Protein AF-A0A5D2DSM8-F1 (afdb_monomer)

Nearest PDB structures (foldseek):
  2iey-assembly1_A  TM=4.332E-01  e=7.815E+00  Mus musculus

Mean predicted aligned error: 21.32 Å

Organism: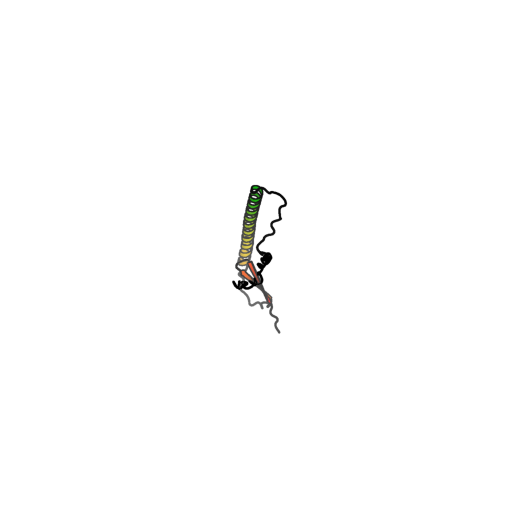 Gossypium darwinii (NCBI:txid34276)

Secondary structure (DSSP, 8-state):
-------PPPP--PPP--PPPPPP--PPPP-PPPTT--------S---HHHHHHHHHHHHHHHHHHHHHHHHHHHHHHHHHHHH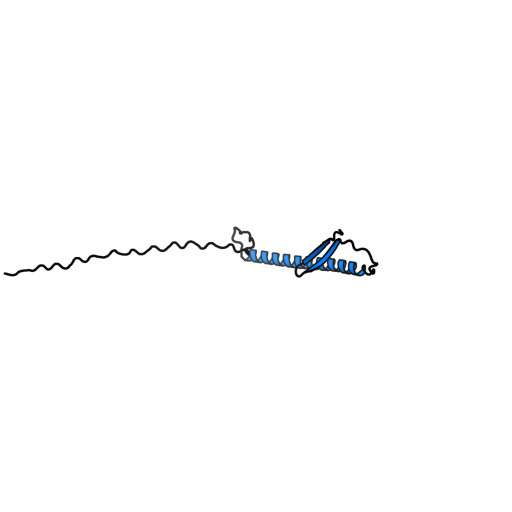HHH-----------S-EEEEEE-SSSEEEEEE-----

pLDDT: mean 71.44, std 15.78, range [44.62, 97.81]

Foldseek 3Di:
DDDDDPDDDDDDDDDDDDDDDDDDPDDDDPDDDDPPDDPDPPDPDPDDVVVVVVVVVVVVVVVVVVVVVVVVVVVVVVVVVVVVVVPPPDDDDDDPPQQWDWDWDDDDPGIDIDTGHDDDD

Radius of gyration: 42.57 Å; Cα contacts (8 Å, |Δi|>4): 30; chains: 1; bounding box: 51×110×106 Å

Sequence (121 aa):
IHLQSSTDPPLVVHGPRLHPFPPFPVSPLPQIPNPWLHPFPKSKGKRSMSDHMNEAVNYIKHLEKKVKDLDAKRHELKRVSDLASVGSRTKPAAASISHHCFIIRPCLIGIEIMFRCGVED

Solvent-accessible surface area (backbone atoms only — not comparable to full-atom values): 8377 Å² total; per-residue (Å²): 141,79,88,79,82,84,77,79,78,80,84,82,78,79,73,88,79,82,72,82,78,77,82,77,83,82,72,82,76,83,79,76,83,67,90,81,68,70,87,69,78,82,67,89,63,92,70,54,72,65,57,56,52,53,51,52,52,52,50,50,54,51,50,56,50,51,52,54,53,53,49,53,53,50,55,52,54,47,54,55,50,54,54,58,59,70,72,68,79,71,78,85,68,94,64,88,70,67,51,68,46,79,47,79,41,85,53,99,89,52,74,47,80,45,78,43,78,64,85,85,132

Structure (mmCIF, N/CA/C/O backbone):
data_AF-A0A5D2DSM8-F1
#
_entry.id   AF-A0A5D2DSM8-F1
#
loop_
_atom_site.group_PDB
_atom_site.id
_atom_site.type_symbol
_atom_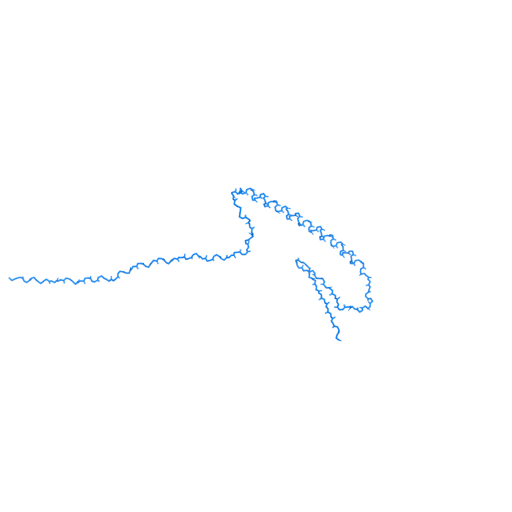site.label_atom_id
_atom_site.label_alt_id
_atom_site.label_comp_id
_atom_site.label_asym_id
_atom_site.label_entity_id
_atom_site.label_seq_id
_atom_site.pdbx_PDB_ins_code
_atom_site.Cartn_x
_atom_site.Cartn_y
_atom_site.Cartn_z
_atom_site.occupancy
_atom_site.B_iso_or_equiv
_atom_site.auth_seq_id
_atom_site.auth_comp_id
_atom_site.auth_asym_id
_atom_site.auth_atom_id
_atom_site.pdbx_PDB_model_num
ATOM 1 N N . ILE A 1 1 ? -22.692 -98.380 69.376 1.00 45.00 1 ILE A N 1
ATOM 2 C CA . ILE A 1 1 ? -22.179 -98.303 67.989 1.00 45.00 1 ILE A CA 1
ATOM 3 C C . ILE A 1 1 ? -22.841 -97.133 67.277 1.00 45.00 1 ILE A C 1
ATOM 5 O O . ILE A 1 1 ? -24.024 -97.197 66.992 1.00 45.00 1 ILE A O 1
ATOM 9 N N . HIS A 1 2 ? -22.118 -96.041 67.055 1.00 44.62 2 HIS A N 1
ATOM 10 C CA . HIS A 1 2 ? -22.567 -95.001 66.133 1.00 44.62 2 HIS A CA 1
ATOM 11 C C . HIS A 1 2 ? -21.310 -94.402 65.504 1.00 44.62 2 HIS A C 1
ATOM 13 O O . HIS A 1 2 ? -20.593 -93.640 66.147 1.00 44.62 2 HIS A O 1
ATOM 19 N N . LEU A 1 3 ? -20.979 -94.861 64.294 1.00 55.00 3 LEU A N 1
ATOM 20 C CA . LEU A 1 3 ? -19.898 -94.285 63.501 1.00 55.00 3 LEU A CA 1
ATOM 21 C C . LEU A 1 3 ? -20.312 -92.861 63.123 1.00 55.00 3 LEU A C 1
ATOM 23 O O . LEU A 1 3 ? -21.324 -92.682 62.450 1.00 55.00 3 LEU A O 1
ATOM 27 N N . GLN A 1 4 ? -19.546 -91.855 63.538 1.00 48.56 4 GLN A N 1
ATOM 28 C CA . GLN A 1 4 ? -19.623 -90.538 62.915 1.00 48.56 4 GLN A CA 1
ATOM 29 C C . GLN A 1 4 ? -18.563 -90.480 61.817 1.00 48.56 4 GLN A C 1
ATOM 31 O O . GLN A 1 4 ? -17.371 -90.371 62.092 1.00 48.56 4 GLN A O 1
ATOM 36 N N . SER A 1 5 ? -19.002 -90.617 60.563 1.00 54.44 5 SER A N 1
ATOM 37 C CA . SER A 1 5 ? -18.166 -90.326 59.402 1.00 54.44 5 SER A CA 1
ATOM 38 C C . SER A 1 5 ? -18.009 -88.809 59.296 1.00 54.44 5 SER A C 1
ATOM 40 O O . SER A 1 5 ? -18.932 -88.112 58.874 1.00 54.44 5 SER A O 1
ATOM 42 N N . SER A 1 6 ? -16.855 -88.295 59.718 1.00 44.81 6 SER A N 1
ATOM 43 C CA . SER A 1 6 ? -16.480 -86.897 59.504 1.00 44.81 6 SER A CA 1
ATOM 44 C C . SER A 1 6 ? -16.121 -86.719 58.033 1.00 44.81 6 SER A C 1
ATOM 46 O O . SER A 1 6 ? -15.035 -87.091 57.596 1.00 44.81 6 SER A O 1
ATOM 48 N N . THR A 1 7 ? -17.074 -86.238 57.243 1.00 55.47 7 THR A N 1
ATOM 49 C CA . THR A 1 7 ? -16.839 -85.823 55.861 1.00 55.47 7 THR A CA 1
ATOM 50 C C . THR A 1 7 ? -16.425 -84.356 55.888 1.00 55.47 7 THR A C 1
ATOM 52 O O . THR A 1 7 ? -17.278 -83.482 56.026 1.00 55.47 7 THR A O 1
ATOM 55 N N . ASP A 1 8 ? -15.125 -84.083 55.788 1.00 58.72 8 ASP A N 1
ATOM 56 C CA . ASP A 1 8 ? -14.629 -82.716 55.609 1.00 58.72 8 ASP A CA 1
ATOM 57 C C . ASP A 1 8 ? -15.046 -82.185 54.221 1.00 58.72 8 ASP A C 1
ATOM 59 O O . ASP A 1 8 ? -14.862 -82.886 53.218 1.00 58.72 8 ASP A O 1
ATOM 63 N N . PRO A 1 9 ? -15.608 -80.965 54.109 1.00 67.31 9 PRO A N 1
ATOM 64 C CA . PRO A 1 9 ? -15.846 -80.344 52.811 1.00 67.31 9 PRO A CA 1
ATOM 65 C C . PRO A 1 9 ? -14.514 -79.908 52.167 1.00 67.31 9 PRO A C 1
ATOM 67 O O . PRO A 1 9 ? -13.571 -79.538 52.871 1.00 67.31 9 PRO A O 1
ATOM 70 N N . PRO A 1 10 ? -14.408 -79.927 50.826 1.00 58.31 10 PRO A N 1
ATOM 71 C CA . PRO A 1 10 ? -13.150 -79.671 50.134 1.00 58.31 10 PRO A CA 1
ATOM 72 C C . PRO A 1 10 ? -12.688 -78.218 50.309 1.00 58.31 10 PRO A C 1
ATOM 74 O O . PRO A 1 10 ? -13.488 -77.281 50.272 1.00 58.31 10 PRO A O 1
ATOM 77 N N . LEU A 1 11 ? -11.374 -78.034 50.461 1.00 59.09 11 LEU A N 1
ATOM 78 C CA . LEU A 1 11 ? -10.734 -76.724 50.579 1.00 59.09 11 LEU A CA 1
ATOM 79 C C . LEU A 1 11 ? -11.000 -75.878 49.322 1.00 59.09 11 LEU A C 1
ATOM 81 O O . LEU A 1 11 ? -10.562 -76.216 48.222 1.00 59.09 11 LEU A O 1
ATOM 85 N N . VAL A 1 12 ? -11.702 -74.756 49.493 1.00 62.53 12 VAL A N 1
ATOM 86 C CA . VAL A 1 12 ? -11.931 -73.765 48.435 1.00 62.53 12 VAL A CA 1
ATOM 87 C C . VAL A 1 12 ? -10.616 -73.036 48.157 1.00 62.53 12 VAL A C 1
ATOM 89 O O . VAL A 1 12 ? -10.194 -72.162 48.913 1.00 62.53 12 VAL A O 1
ATOM 92 N N . VAL A 1 13 ? -9.950 -73.401 47.062 1.00 63.16 13 VAL A N 1
ATOM 93 C CA . VAL A 1 13 ? -8.780 -72.675 46.557 1.00 63.16 13 VAL A CA 1
ATOM 94 C C . VAL A 1 13 ? -9.269 -71.383 45.904 1.00 63.16 13 VAL A C 1
ATOM 96 O O . VAL A 1 13 ? -9.804 -71.391 44.796 1.00 63.16 13 VAL A O 1
ATOM 99 N N . HIS A 1 14 ? -9.103 -70.252 46.590 1.00 58.84 14 HIS A N 1
ATOM 100 C CA . HIS A 1 14 ? -9.325 -68.942 45.984 1.00 58.84 14 HIS A CA 1
ATOM 101 C C . HIS A 1 14 ? -8.258 -68.683 44.908 1.00 58.84 14 HIS A C 1
ATOM 103 O O . HIS A 1 14 ? -7.066 -68.631 45.204 1.00 58.84 14 HIS A O 1
ATOM 109 N N . GLY A 1 15 ? -8.691 -68.531 43.652 1.00 64.25 15 GLY A N 1
ATOM 110 C CA . GLY A 1 15 ? -7.817 -68.164 42.535 1.00 64.25 15 GLY A CA 1
ATOM 111 C C . GLY A 1 15 ? -7.170 -66.780 42.715 1.00 64.25 15 GLY A C 1
ATOM 112 O O . GLY A 1 15 ? -7.650 -65.970 43.515 1.00 64.25 15 GLY A O 1
ATOM 113 N N . PRO A 1 16 ? -6.081 -66.477 41.985 1.00 59.66 16 PRO A N 1
ATOM 114 C CA . PRO A 1 16 ? -5.372 -65.214 42.133 1.00 59.66 16 PRO A CA 1
ATOM 115 C C . PRO A 1 16 ? -6.276 -64.037 41.749 1.00 59.66 16 PRO A C 1
ATOM 117 O O . PRO A 1 16 ? -6.835 -63.967 40.655 1.00 59.66 16 PRO A O 1
ATOM 120 N N . ARG A 1 17 ? -6.421 -63.099 42.685 1.00 62.06 17 ARG A N 1
ATOM 121 C CA . ARG A 1 17 ? -7.204 -61.874 42.528 1.00 62.06 17 ARG A CA 1
ATOM 122 C C . ARG A 1 17 ? -6.487 -60.959 41.531 1.00 62.06 17 ARG A C 1
ATOM 124 O O . ARG A 1 17 ? -5.433 -60.415 41.848 1.00 62.06 17 ARG A O 1
ATOM 131 N N . LEU A 1 18 ? -7.036 -60.792 40.327 1.00 60.91 18 LEU A N 1
ATOM 132 C CA . LEU A 1 18 ? -6.512 -59.830 39.354 1.00 60.91 18 LEU A CA 1
ATOM 133 C C . LEU A 1 18 ? -6.688 -58.411 39.914 1.00 60.91 18 LEU A C 1
ATOM 135 O O . LEU A 1 18 ? -7.809 -57.953 40.140 1.00 60.91 18 LEU A O 1
ATOM 139 N N . HIS A 1 19 ? -5.574 -57.731 40.181 1.00 59.94 19 HIS A N 1
ATOM 140 C CA . HIS A 1 19 ? -5.584 -56.329 40.586 1.00 59.94 19 HIS A CA 1
ATOM 141 C C . HIS A 1 19 ? -5.940 -55.443 39.380 1.00 59.94 19 HIS A C 1
ATOM 143 O O . HIS A 1 19 ? -5.469 -55.720 38.275 1.00 59.94 19 HIS A O 1
ATOM 149 N N . PRO A 1 20 ? -6.746 -54.378 39.555 1.00 66.88 20 PRO A N 1
ATOM 150 C CA . PRO A 1 20 ? -7.031 -53.442 38.474 1.00 66.88 20 PRO A CA 1
ATOM 151 C C . PRO A 1 20 ? -5.732 -52.812 37.957 1.00 66.88 20 PRO A C 1
ATOM 153 O O . PRO A 1 20 ? -4.918 -52.335 38.749 1.00 66.88 20 PRO A O 1
ATOM 156 N N . PHE A 1 21 ? -5.546 -52.796 36.637 1.00 55.81 21 PHE A N 1
ATOM 157 C CA . PHE A 1 21 ? -4.450 -52.062 36.008 1.00 55.81 21 PHE A CA 1
ATOM 158 C C . PHE A 1 21 ? -4.590 -50.559 36.313 1.00 55.81 21 PHE A C 1
ATOM 160 O O . PHE A 1 21 ? -5.696 -50.023 36.181 1.00 55.81 21 PHE A O 1
ATOM 167 N N . PRO A 1 22 ? -3.512 -49.862 36.720 1.00 66.44 22 PRO A N 1
ATOM 168 C CA . PRO A 1 22 ? -3.568 -48.421 36.929 1.00 66.44 22 PRO A CA 1
ATOM 169 C C . PRO A 1 22 ? -3.857 -47.705 35.598 1.00 66.44 22 PRO A C 1
ATOM 171 O O . PRO A 1 22 ? -3.417 -48.176 34.544 1.00 66.44 22 PRO A O 1
ATOM 174 N N . PRO A 1 23 ? -4.578 -46.570 35.613 1.00 67.88 23 PRO A N 1
ATOM 175 C CA . PRO A 1 23 ? -4.817 -45.798 34.402 1.00 67.88 23 PRO A CA 1
ATOM 176 C C . PRO A 1 23 ? -3.481 -45.331 33.814 1.00 67.88 23 PRO A C 1
ATOM 178 O O . PRO A 1 23 ? -2.623 -44.809 34.529 1.00 67.88 23 PRO A O 1
ATOM 181 N N . PHE A 1 24 ? -3.302 -45.523 32.507 1.00 60.00 24 PHE A N 1
ATOM 182 C CA . PHE A 1 24 ? -2.127 -45.018 31.804 1.00 60.00 24 PHE A CA 1
ATOM 183 C C . PHE A 1 24 ? -2.067 -43.485 31.923 1.00 60.00 24 PHE A C 1
ATOM 185 O O . PHE A 1 24 ? -3.093 -42.823 31.734 1.00 60.00 24 PHE A O 1
ATOM 192 N N . PRO A 1 25 ? -0.894 -42.895 32.216 1.00 63.59 25 PRO A N 1
ATOM 193 C CA . PRO A 1 25 ? -0.752 -41.449 32.258 1.00 63.59 25 PRO A CA 1
ATOM 194 C C . PRO A 1 25 ? -0.962 -40.882 30.851 1.00 63.59 25 PRO A C 1
ATOM 196 O O . PRO A 1 25 ? -0.154 -41.096 29.947 1.00 63.59 25 PRO A O 1
ATOM 199 N N . VAL A 1 26 ? -2.063 -40.153 30.659 1.00 63.00 26 VAL A N 1
ATOM 200 C CA . VAL A 1 26 ? -2.323 -39.423 29.416 1.00 63.00 26 VAL A CA 1
ATOM 201 C C . VAL A 1 26 ? -1.317 -38.278 29.350 1.00 63.00 26 VAL A C 1
ATOM 203 O O . VAL A 1 26 ? -1.448 -37.276 30.051 1.00 63.00 26 VAL A O 1
ATOM 206 N N . SER A 1 27 ? -0.268 -38.444 28.549 1.00 62.59 27 SER A N 1
ATOM 207 C CA . SER A 1 27 ? 0.682 -37.360 28.293 1.00 62.59 27 SER A CA 1
ATOM 208 C C . SER A 1 27 ? -0.023 -36.247 27.506 1.00 62.59 27 SER A C 1
ATOM 210 O O . SER A 1 27 ? -0.751 -36.562 26.560 1.00 62.59 27 SER A O 1
ATOM 212 N N . PRO A 1 28 ? 0.156 -34.959 27.861 1.00 67.00 28 PRO A N 1
ATOM 213 C CA . PRO A 1 28 ? -0.428 -33.859 27.103 1.00 67.00 28 PRO A CA 1
ATOM 214 C C . PRO A 1 28 ? 0.016 -33.912 25.638 1.00 67.00 28 PRO A C 1
ATOM 216 O O . PRO A 1 28 ? 1.202 -34.067 25.347 1.00 67.00 28 PRO A O 1
ATOM 219 N N . LEU A 1 29 ? -0.943 -33.784 24.720 1.00 66.12 29 LEU A N 1
ATOM 220 C CA . LEU A 1 29 ? -0.682 -33.791 23.283 1.00 66.12 29 LEU A CA 1
ATOM 221 C C . LEU A 1 29 ? 0.265 -32.626 22.919 1.00 66.12 29 LEU A C 1
ATOM 223 O O . LEU A 1 29 ? 0.039 -31.504 23.387 1.00 66.12 29 LEU A O 1
ATOM 227 N N . PRO A 1 30 ? 1.312 -32.845 22.098 1.00 58.59 30 PRO A N 1
ATOM 228 C CA . PRO A 1 30 ? 2.206 -31.773 21.679 1.00 58.59 30 PRO A CA 1
ATOM 229 C C . PRO A 1 30 ? 1.413 -30.705 20.920 1.00 58.59 30 PRO A C 1
ATOM 231 O O . PRO A 1 30 ? 0.814 -30.972 19.878 1.00 58.59 30 PRO A O 1
ATOM 234 N N . GLN A 1 31 ? 1.386 -29.487 21.462 1.00 67.81 31 GLN A N 1
ATOM 235 C CA . GLN A 1 31 ? 0.735 -28.350 20.819 1.00 67.81 31 GLN A CA 1
ATOM 236 C C . GLN A 1 31 ? 1.545 -27.964 19.577 1.00 67.81 31 GLN A C 1
ATOM 238 O O . GLN A 1 31 ? 2.655 -27.442 19.691 1.00 67.81 31 GLN A O 1
ATOM 243 N N . ILE A 1 32 ? 1.000 -28.240 18.392 1.00 67.38 32 ILE A N 1
ATOM 244 C CA . ILE A 1 32 ? 1.565 -27.783 17.119 1.00 67.38 32 ILE A CA 1
ATOM 245 C C . ILE A 1 32 ? 1.522 -26.244 17.121 1.00 67.38 32 ILE A C 1
ATOM 247 O O . ILE A 1 32 ? 0.453 -25.684 17.359 1.00 67.38 32 ILE A O 1
ATOM 251 N N . PRO A 1 33 ? 2.640 -25.532 16.889 1.00 56.59 33 PRO A N 1
ATOM 252 C CA . PRO A 1 33 ? 2.634 -24.073 16.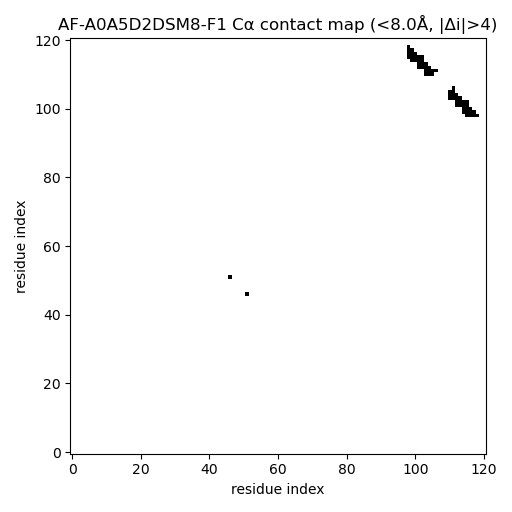869 1.00 56.59 33 PRO A CA 1
ATOM 253 C C . PRO A 1 33 ? 1.795 -23.544 15.701 1.00 56.59 33 PRO A C 1
ATOM 255 O O . PRO A 1 33 ? 2.106 -23.793 14.538 1.00 56.59 33 PRO A O 1
ATOM 258 N N . ASN A 1 34 ? 0.737 -22.793 16.006 1.00 65.62 34 ASN A N 1
ATOM 259 C CA . ASN A 1 34 ? -0.131 -22.187 14.998 1.00 65.62 34 ASN A CA 1
ATOM 260 C C . ASN A 1 34 ? 0.629 -21.030 14.306 1.00 65.62 34 ASN A C 1
ATOM 262 O O . ASN A 1 34 ? 0.915 -20.034 14.977 1.00 65.62 34 ASN A O 1
ATOM 266 N N . PRO A 1 35 ? 0.907 -21.075 12.985 1.00 60.34 35 PRO A N 1
ATOM 267 C CA . PRO A 1 35 ? 1.701 -20.045 12.293 1.00 60.34 35 PRO A CA 1
ATOM 268 C C . PRO A 1 35 ? 1.016 -18.672 12.189 1.00 60.34 35 PRO A C 1
ATOM 270 O O . PRO A 1 35 ? 1.641 -17.691 11.801 1.00 60.34 35 PRO A O 1
ATOM 273 N N . TRP A 1 36 ? -0.272 -18.593 12.528 1.00 51.03 36 TRP A N 1
ATOM 274 C CA . TRP A 1 36 ? -1.095 -17.383 12.426 1.00 51.03 36 TRP A CA 1
ATOM 275 C C . TRP A 1 36 ? -1.116 -16.529 13.701 1.00 51.03 36 TRP A C 1
ATOM 277 O O . TRP A 1 36 ? -1.824 -15.524 13.763 1.00 51.03 36 TRP A O 1
ATOM 287 N N . LEU A 1 37 ? -0.346 -16.901 14.728 1.00 56.84 37 LEU A N 1
ATOM 288 C CA . LEU A 1 37 ? -0.178 -16.083 15.927 1.00 56.84 37 LEU A CA 1
ATOM 289 C C . LEU A 1 37 ? 0.737 -14.893 15.621 1.00 56.84 37 LEU A C 1
ATOM 291 O O . LEU A 1 37 ? 1.959 -14.962 15.726 1.00 56.84 37 LEU A O 1
ATOM 295 N N . HIS A 1 38 ? 0.109 -13.777 15.253 1.00 62.50 38 HIS A N 1
ATOM 296 C CA . HIS A 1 38 ? 0.726 -12.455 15.301 1.00 62.50 38 HIS A CA 1
ATOM 297 C C . HIS A 1 38 ? 1.356 -12.234 16.688 1.00 62.50 38 HIS A C 1
ATOM 299 O O . HIS A 1 38 ? 0.731 -12.599 17.693 1.00 62.50 38 HIS A O 1
ATOM 305 N N . PRO A 1 39 ? 2.549 -11.622 16.789 1.00 55.56 39 PRO A N 1
ATOM 306 C CA . PRO A 1 39 ? 3.178 -11.352 18.071 1.00 55.56 39 PRO A CA 1
ATOM 307 C C . PRO A 1 39 ? 2.414 -10.220 18.763 1.00 55.56 39 PRO A C 1
ATOM 309 O O . PRO A 1 39 ? 2.788 -9.054 18.698 1.00 55.56 39 PRO A O 1
ATOM 312 N N . PHE A 1 40 ? 1.315 -10.558 19.434 1.00 58.09 40 PHE A N 1
ATOM 313 C CA . PHE A 1 40 ? 0.732 -9.670 20.422 1.00 58.09 40 PHE A CA 1
ATOM 314 C C . PHE A 1 40 ? 1.739 -9.555 21.568 1.00 58.09 40 PHE A C 1
ATOM 316 O O . PHE A 1 40 ? 2.108 -10.580 22.158 1.00 58.09 40 PHE A O 1
ATOM 323 N N . PRO A 1 41 ? 2.204 -8.344 21.918 1.00 55.19 41 PRO A N 1
ATOM 324 C CA . PRO A 1 41 ? 3.014 -8.181 23.107 1.00 55.19 41 PRO A CA 1
ATOM 325 C C . PRO A 1 41 ? 2.160 -8.629 24.291 1.00 55.19 41 PRO A C 1
ATOM 327 O O . PRO A 1 41 ? 1.119 -8.032 24.576 1.00 55.19 41 PRO A O 1
ATOM 330 N N . LYS A 1 42 ? 2.593 -9.710 24.956 1.00 58.88 42 LYS A N 1
ATOM 331 C CA . LYS A 1 42 ? 2.040 -10.181 26.230 1.00 58.88 42 LYS A CA 1
ATOM 332 C C . LYS A 1 42 ? 2.066 -9.017 27.201 1.00 58.88 42 LYS A C 1
ATOM 334 O O . LYS A 1 42 ? 3.088 -8.698 27.806 1.00 58.88 42 LYS A O 1
ATOM 339 N N . SER A 1 43 ? 0.929 -8.362 27.323 1.00 55.25 43 SER A N 1
ATOM 340 C CA . SER A 1 43 ? 0.772 -7.253 28.224 1.00 55.25 43 SER A CA 1
ATOM 341 C C . SER A 1 43 ? 0.617 -7.781 29.624 1.00 55.25 43 SER A C 1
ATOM 343 O O . SER A 1 43 ? -0.453 -8.224 30.033 1.00 55.25 43 SER A O 1
ATOM 345 N N . LYS A 1 44 ? 1.727 -7.752 30.352 1.00 55.72 44 LYS A N 1
ATOM 346 C CA . LYS A 1 44 ? 1.724 -7.794 31.806 1.00 55.72 44 LYS A CA 1
ATOM 347 C C . LYS A 1 44 ? 0.875 -6.623 32.304 1.00 55.72 44 LYS A C 1
ATOM 349 O O . LYS A 1 44 ? 1.317 -5.482 32.270 1.00 55.72 44 LYS A O 1
ATOM 354 N N . GLY A 1 45 ? -0.351 -6.922 32.721 1.00 52.94 45 GLY A N 1
ATOM 355 C CA . GLY A 1 45 ? -1.274 -5.972 33.333 1.00 52.94 45 GLY A CA 1
ATOM 356 C C . GLY A 1 45 ? -2.685 -6.109 32.775 1.00 52.94 45 GLY A C 1
ATOM 357 O O . GLY A 1 45 ? -2.864 -6.283 31.571 1.00 52.94 45 GLY A O 1
ATOM 358 N N . LYS A 1 46 ? -3.683 -6.031 33.661 1.00 60.25 46 LYS A N 1
ATOM 359 C CA . LYS A 1 46 ? -5.105 -5.913 33.321 1.00 60.25 46 LYS A CA 1
ATOM 360 C C . LYS A 1 46 ? -5.309 -4.644 32.483 1.00 60.25 46 LYS A C 1
ATOM 362 O O . LYS A 1 46 ? -5.609 -3.593 33.035 1.00 60.25 46 LYS A O 1
ATOM 367 N N . ARG A 1 47 ? -5.107 -4.714 31.168 1.00 58.84 47 ARG A N 1
ATOM 368 C CA . ARG A 1 47 ? -5.648 -3.700 30.264 1.00 58.84 47 ARG A CA 1
ATOM 369 C C . ARG A 1 47 ? -7.154 -3.866 30.272 1.00 58.84 47 ARG A C 1
ATOM 371 O O . ARG A 1 47 ? -7.653 -4.984 30.127 1.00 58.84 47 ARG A O 1
ATOM 378 N N . SER A 1 48 ? -7.858 -2.770 30.501 1.00 70.75 48 SER A N 1
ATOM 379 C CA . SER A 1 48 ? -9.302 -2.747 30.332 1.00 70.75 48 SER A CA 1
ATOM 380 C C . SER A 1 48 ? -9.615 -3.093 28.872 1.00 70.75 48 SER A C 1
ATOM 382 O O . SER A 1 48 ? -8.853 -2.744 27.967 1.00 70.75 48 SER A O 1
ATOM 384 N N . MET A 1 49 ? -10.731 -3.782 28.618 1.00 69.69 49 MET A N 1
ATOM 385 C CA . MET A 1 49 ? -11.186 -4.051 27.246 1.00 69.69 49 MET A CA 1
ATOM 386 C C . MET A 1 49 ? -11.288 -2.755 26.425 1.00 69.69 49 MET A C 1
ATOM 388 O O . MET A 1 49 ? -10.991 -2.763 25.232 1.00 69.69 49 MET A O 1
ATOM 392 N N . SER A 1 50 ? -11.616 -1.633 27.073 1.00 76.62 50 SER A N 1
ATOM 393 C CA . SER A 1 50 ? -11.700 -0.313 26.445 1.00 76.62 50 SER A CA 1
ATOM 394 C C . SER A 1 50 ? -10.364 0.169 25.873 1.00 76.62 50 SER A C 1
ATOM 396 O O . SER A 1 50 ? -10.353 0.765 24.798 1.00 76.62 50 SER A O 1
ATOM 398 N N . ASP A 1 51 ? -9.238 -0.125 26.533 1.00 80.94 51 ASP A N 1
ATOM 399 C CA . ASP A 1 51 ? -7.909 0.274 26.046 1.00 80.94 51 ASP A CA 1
ATOM 400 C C . ASP A 1 51 ? -7.561 -0.476 24.756 1.00 80.94 51 ASP A C 1
ATOM 402 O O . ASP A 1 51 ? -7.090 0.119 23.787 1.00 80.94 51 ASP A O 1
ATOM 406 N N . HIS A 1 52 ? -7.872 -1.777 24.713 1.00 83.75 52 HIS A N 1
ATOM 407 C CA . HIS A 1 52 ? -7.679 -2.608 23.524 1.00 83.75 52 HIS A CA 1
ATOM 408 C C . HIS A 1 52 ? -8.550 -2.114 22.360 1.00 83.75 52 HIS A C 1
ATOM 410 O O . HIS A 1 52 ? -8.073 -1.997 21.232 1.00 83.75 52 HIS A O 1
ATOM 416 N N . MET A 1 53 ? -9.817 -1.782 22.622 1.00 89.31 53 MET A N 1
ATOM 417 C CA . MET A 1 53 ? -10.719 -1.247 21.598 1.00 89.31 53 MET A CA 1
ATOM 418 C C . MET A 1 53 ? -10.229 0.098 21.053 1.00 89.31 53 MET A C 1
ATOM 420 O O . MET A 1 53 ? -10.242 0.308 19.842 1.00 89.31 53 MET A O 1
ATOM 424 N N . ASN A 1 54 ? -9.754 0.993 21.921 1.00 90.06 54 ASN A N 1
ATOM 425 C CA . ASN A 1 54 ? -9.224 2.287 21.501 1.00 90.06 54 ASN A CA 1
ATOM 426 C C . ASN A 1 54 ? -7.958 2.140 20.638 1.00 90.06 54 ASN A C 1
ATOM 428 O O . ASN A 1 54 ? -7.815 2.810 19.614 1.00 90.06 54 ASN A O 1
ATOM 432 N N . GLU A 1 55 ? -7.062 1.221 21.002 1.00 90.00 55 GLU A N 1
ATOM 433 C CA . GLU A 1 55 ? -5.861 0.930 20.218 1.00 90.00 55 GLU A CA 1
ATOM 434 C C . GLU A 1 55 ? -6.197 0.299 18.856 1.00 90.00 55 GLU A C 1
ATOM 436 O O . GLU A 1 55 ? -5.637 0.703 17.834 1.00 90.00 55 GLU A O 1
ATOM 441 N N . ALA A 1 56 ? -7.192 -0.593 18.802 1.00 92.62 56 ALA A N 1
ATOM 442 C CA . ALA A 1 56 ? -7.699 -1.150 17.548 1.00 92.62 56 ALA A CA 1
ATOM 443 C C . ALA A 1 56 ? -8.284 -0.066 16.625 1.00 92.62 56 ALA A C 1
ATOM 445 O O . ALA A 1 56 ? -7.979 -0.037 15.432 1.00 92.62 56 ALA A O 1
ATOM 446 N N . VAL A 1 57 ? -9.069 0.873 17.166 1.00 94.56 57 VAL A N 1
ATOM 447 C CA . VAL A 1 57 ? -9.624 2.000 16.396 1.00 94.56 57 VAL A CA 1
ATOM 448 C C . VAL A 1 57 ? -8.512 2.896 15.844 1.00 94.56 57 VAL A C 1
ATOM 450 O O . VAL A 1 57 ? -8.569 3.308 14.683 1.00 94.56 57 VAL A O 1
ATOM 453 N N . ASN A 1 58 ? -7.474 3.178 16.635 1.00 95.19 58 ASN A N 1
ATOM 454 C CA . ASN A 1 58 ? -6.323 3.950 16.166 1.00 95.19 58 ASN A CA 1
ATOM 455 C C . ASN A 1 58 ? -5.550 3.223 15.061 1.00 95.19 58 ASN A C 1
ATOM 457 O O . ASN A 1 58 ? -5.142 3.854 14.083 1.00 95.19 58 ASN A O 1
ATOM 461 N N . TYR A 1 59 ? -5.387 1.905 15.180 1.00 95.94 59 TYR A N 1
ATOM 462 C CA . TYR A 1 59 ? -4.747 1.098 14.148 1.00 95.94 59 TYR A CA 1
ATOM 463 C C . TYR A 1 59 ? -5.545 1.108 12.838 1.00 95.94 59 TYR A C 1
ATOM 465 O O . TYR A 1 59 ? -4.968 1.349 11.778 1.00 95.94 59 TYR A O 1
ATOM 473 N N . ILE A 1 60 ? -6.872 0.953 12.903 1.00 96.81 60 ILE A N 1
ATOM 474 C CA . ILE A 1 60 ? -7.753 1.049 11.728 1.00 96.81 60 ILE A CA 1
ATOM 475 C C . ILE A 1 60 ? -7.590 2.415 11.049 1.00 96.81 60 ILE A C 1
ATOM 477 O O . ILE A 1 60 ? -7.292 2.471 9.857 1.00 96.81 60 ILE A O 1
ATOM 481 N N . LYS A 1 61 ? -7.665 3.517 11.808 1.00 97.19 61 LYS A N 1
ATOM 482 C CA . LYS A 1 61 ? -7.457 4.876 11.270 1.00 97.19 61 LYS A CA 1
ATOM 483 C C . LYS A 1 61 ? -6.086 5.045 10.614 1.00 97.19 61 LYS A C 1
ATOM 485 O O . LYS A 1 61 ? -5.956 5.707 9.583 1.00 97.19 61 LYS A O 1
ATOM 490 N N . HIS A 1 62 ? -5.046 4.463 11.207 1.00 97.12 62 HIS A N 1
ATOM 491 C CA . HIS A 1 62 ? -3.705 4.493 10.634 1.00 97.12 62 HIS A CA 1
ATOM 492 C C . HIS A 1 62 ? -3.646 3.754 9.289 1.00 97.12 62 HIS A C 1
ATOM 494 O O . HIS A 1 62 ? -3.069 4.272 8.330 1.00 97.12 62 HIS A O 1
ATOM 500 N N . LEU A 1 63 ? -4.272 2.578 9.193 1.00 97.06 63 LEU A N 1
ATOM 501 C CA . LEU A 1 63 ? -4.348 1.818 7.947 1.00 97.06 63 LEU A CA 1
ATOM 502 C C . LEU A 1 63 ? -5.149 2.555 6.870 1.00 97.06 63 LEU A C 1
ATOM 504 O O . LEU A 1 63 ? -4.674 2.667 5.743 1.00 97.06 63 LEU A O 1
ATOM 508 N N . GLU A 1 64 ? -6.300 3.131 7.213 1.00 97.81 64 GLU A N 1
ATOM 509 C CA . GLU A 1 64 ? -7.095 3.952 6.289 1.00 97.81 64 GLU A CA 1
ATOM 510 C C . GLU A 1 64 ? -6.279 5.119 5.719 1.00 97.81 64 GLU A C 1
ATOM 512 O O . GLU A 1 64 ? -6.322 5.393 4.516 1.00 97.81 64 GLU A O 1
ATOM 517 N N . LYS A 1 65 ? -5.481 5.789 6.562 1.00 97.44 65 LYS A N 1
ATOM 518 C CA . LYS A 1 65 ? -4.568 6.850 6.118 1.00 97.44 65 LYS A CA 1
ATOM 519 C C . LYS A 1 65 ? -3.504 6.314 5.158 1.00 97.44 65 LYS A C 1
ATOM 521 O O . LYS A 1 65 ? -3.239 6.952 4.142 1.00 97.44 65 LYS A O 1
ATOM 526 N N . LYS 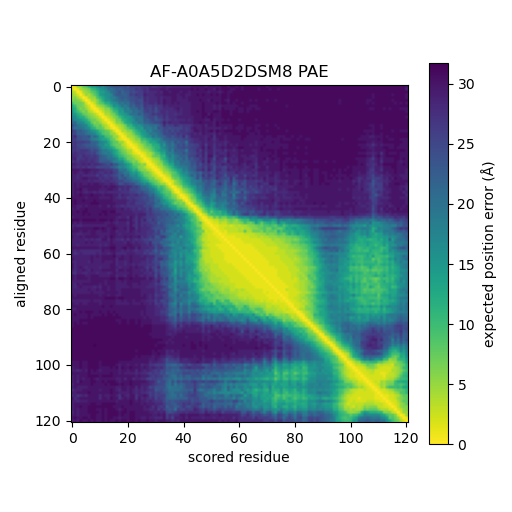A 1 66 ? -2.906 5.156 5.456 1.00 96.75 66 LYS A N 1
ATOM 527 C CA . LYS A 1 66 ? -1.903 4.527 4.580 1.00 96.75 66 LYS A CA 1
ATOM 528 C C . LYS A 1 66 ? -2.479 4.152 3.218 1.00 96.75 66 LYS A C 1
ATOM 530 O O . LYS A 1 66 ? -1.804 4.356 2.217 1.00 96.75 66 LYS A O 1
ATOM 535 N N . VAL A 1 67 ? -3.711 3.647 3.165 1.00 96.88 67 VAL A N 1
ATOM 536 C CA . VAL A 1 67 ? -4.377 3.324 1.893 1.00 96.88 67 VAL A CA 1
ATOM 537 C C . VAL A 1 67 ? -4.551 4.583 1.040 1.00 96.88 67 VAL A C 1
ATOM 539 O O . VAL A 1 67 ? -4.197 4.564 -0.134 1.00 96.88 67 VAL A O 1
ATOM 542 N N . LYS A 1 68 ? -5.006 5.695 1.632 1.00 96.94 68 LYS A N 1
ATOM 543 C CA . LYS A 1 68 ? -5.152 6.980 0.921 1.00 96.94 68 LYS A CA 1
ATOM 544 C C . LYS A 1 68 ? -3.818 7.526 0.399 1.00 96.94 68 LYS A C 1
ATOM 546 O O . LYS A 1 68 ? -3.760 8.025 -0.719 1.00 96.94 68 LYS A O 1
ATOM 551 N N . ASP A 1 69 ? -2.749 7.419 1.187 1.00 96.62 69 ASP A N 1
ATOM 552 C CA . ASP A 1 69 ? -1.403 7.841 0.772 1.00 96.62 69 ASP A CA 1
ATOM 553 C C . ASP A 1 69 ? -0.869 7.001 -0.401 1.00 96.62 69 ASP A C 1
ATOM 555 O O . ASP A 1 69 ? -0.336 7.537 -1.373 1.00 96.62 69 ASP A O 1
ATOM 559 N N . LEU A 1 70 ? -1.054 5.679 -0.344 1.00 95.06 70 LEU A N 1
ATO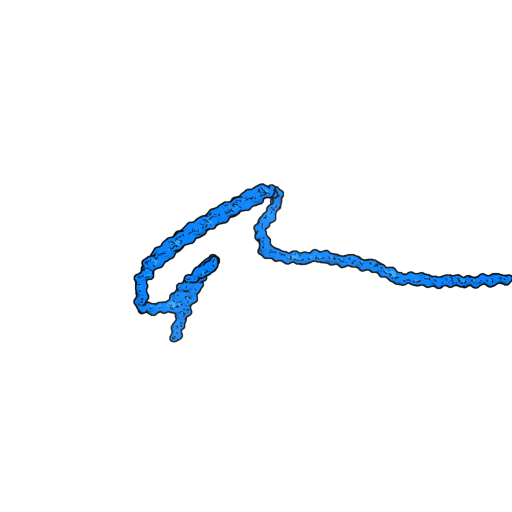M 560 C CA . LEU A 1 70 ? -0.662 4.779 -1.430 1.00 95.06 70 LEU A CA 1
ATOM 561 C C . LEU A 1 70 ? -1.465 5.031 -2.712 1.00 95.06 70 LEU A C 1
ATOM 563 O O . LEU A 1 70 ? -0.901 4.967 -3.804 1.00 95.06 70 LEU A O 1
ATOM 567 N N . ASP A 1 71 ? -2.752 5.348 -2.590 1.00 94.12 71 ASP A N 1
ATOM 568 C CA . ASP A 1 71 ? -3.602 5.693 -3.728 1.00 94.12 71 ASP A CA 1
ATOM 569 C C . ASP A 1 71 ? -3.145 6.994 -4.409 1.00 94.12 71 ASP A C 1
ATOM 571 O O . ASP A 1 71 ? -2.960 7.031 -5.627 1.00 94.12 71 ASP A O 1
ATOM 575 N N . ALA A 1 72 ? -2.826 8.029 -3.625 1.00 94.81 72 ALA A N 1
ATOM 576 C CA . ALA A 1 72 ? -2.268 9.276 -4.147 1.00 94.81 72 ALA A CA 1
ATOM 577 C C . ALA A 1 72 ? -0.944 9.049 -4.902 1.00 94.81 72 ALA A C 1
ATOM 579 O O . ALA A 1 72 ? -0.789 9.510 -6.036 1.00 94.81 72 ALA A O 1
ATOM 580 N N . LYS A 1 73 ? -0.023 8.262 -4.326 1.00 93.38 73 LYS A N 1
ATOM 581 C CA . LYS A 1 73 ? 1.249 7.886 -4.972 1.00 93.38 73 LYS A CA 1
ATOM 582 C C . LYS A 1 73 ? 1.034 7.123 -6.276 1.00 93.38 73 LYS A C 1
ATOM 584 O O . LYS A 1 73 ? 1.733 7.357 -7.262 1.00 93.38 73 LYS A O 1
ATOM 589 N N . ARG A 1 74 ? 0.046 6.224 -6.316 1.00 91.25 74 ARG A N 1
ATOM 590 C CA . ARG A 1 74 ? -0.328 5.502 -7.538 1.00 91.25 74 ARG A CA 1
ATOM 591 C C . ARG A 1 74 ? -0.835 6.459 -8.617 1.00 91.25 74 ARG A C 1
ATOM 593 O O . ARG A 1 74 ? -0.454 6.314 -9.778 1.00 91.25 74 ARG A O 1
ATOM 600 N N . HIS A 1 75 ? -1.686 7.417 -8.256 1.00 91.38 75 HIS A N 1
ATOM 601 C CA . HIS A 1 75 ? -2.203 8.420 -9.187 1.00 91.38 75 HIS A CA 1
ATOM 602 C C . HIS A 1 75 ? -1.097 9.311 -9.766 1.00 91.38 75 HIS A C 1
ATOM 604 O O . HIS A 1 75 ? -1.105 9.596 -10.966 1.00 91.38 75 HIS A O 1
ATOM 610 N N . GLU A 1 76 ? -0.124 9.703 -8.946 1.00 90.62 76 GLU A N 1
ATOM 611 C CA . GLU A 1 76 ? 1.056 10.446 -9.391 1.00 90.62 76 GLU A CA 1
ATOM 612 C C . GLU A 1 76 ? 1.899 9.629 -10.379 1.00 90.62 76 GLU A C 1
ATOM 614 O O . GLU A 1 76 ? 2.169 10.087 -11.492 1.00 90.62 76 GLU A O 1
ATOM 619 N N . LEU A 1 77 ? 2.233 8.383 -10.028 1.00 86.12 77 LEU A N 1
ATOM 620 C CA . LEU A 1 77 ? 3.017 7.503 -10.895 1.00 86.12 77 LEU A CA 1
ATOM 621 C C . LEU A 1 77 ? 2.306 7.216 -12.227 1.00 86.12 77 LEU A C 1
ATOM 623 O O . LEU A 1 77 ? 2.945 7.146 -13.282 1.00 86.12 77 LEU A O 1
ATOM 627 N N . LYS A 1 78 ? 0.972 7.101 -12.200 1.00 85.12 78 LYS A N 1
ATOM 628 C CA . LYS A 1 78 ? 0.158 6.961 -13.410 1.00 85.12 78 LYS A CA 1
ATOM 629 C C . LYS A 1 78 ? 0.278 8.191 -14.312 1.00 85.12 78 LYS A C 1
ATOM 631 O O . LYS A 1 78 ? 0.550 8.027 -15.495 1.00 85.12 78 LYS A O 1
ATOM 636 N N . ARG A 1 79 ? 0.170 9.410 -13.766 1.00 84.50 79 ARG A N 1
ATOM 637 C CA . ARG A 1 79 ? 0.358 10.649 -14.547 1.00 84.50 79 ARG A CA 1
ATOM 638 C C . ARG A 1 79 ? 1.731 10.711 -15.216 1.00 84.50 79 ARG A C 1
ATOM 640 O O . ARG A 1 79 ? 1.81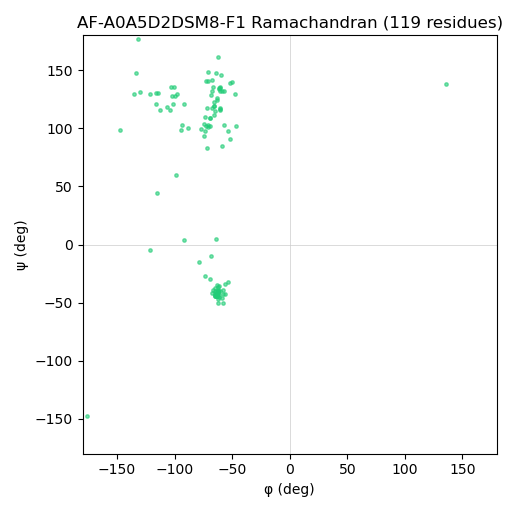8 11.106 -16.375 1.00 84.50 79 ARG A O 1
ATOM 647 N N . VAL A 1 80 ? 2.791 10.325 -14.504 1.00 80.94 80 VAL A N 1
ATOM 648 C CA . VAL A 1 80 ? 4.156 10.276 -15.061 1.00 80.94 80 VAL A CA 1
ATOM 649 C C . VAL A 1 80 ? 4.248 9.259 -16.204 1.00 80.94 80 VAL A C 1
ATOM 651 O O . VAL A 1 80 ? 4.831 9.553 -17.246 1.00 80.94 80 VAL A O 1
ATOM 654 N N . SER A 1 81 ? 3.627 8.089 -16.043 1.00 76.31 81 SER A N 1
ATOM 655 C CA . SER A 1 81 ? 3.601 7.042 -17.074 1.00 76.31 81 SER A CA 1
ATOM 656 C C . SER A 1 81 ? 2.832 7.478 -18.328 1.00 76.31 81 SER A C 1
ATOM 658 O O . SER A 1 81 ? 3.307 7.274 -19.446 1.00 76.31 81 SER A O 1
ATOM 660 N N . ASP A 1 82 ? 1.681 8.133 -18.156 1.00 75.31 82 ASP A N 1
ATOM 661 C CA . ASP A 1 82 ? 0.869 8.652 -19.263 1.00 75.31 82 ASP A CA 1
ATOM 662 C C . ASP A 1 82 ? 1.641 9.723 -20.065 1.00 75.31 82 ASP A C 1
ATOM 664 O O . ASP A 1 82 ? 1.612 9.728 -21.297 1.00 75.31 82 ASP A O 1
ATOM 668 N N . LEU A 1 83 ? 2.407 10.586 -19.383 1.00 70.50 83 LEU A N 1
ATOM 669 C CA . LEU A 1 83 ? 3.295 11.571 -20.017 1.00 70.50 83 LEU A CA 1
ATOM 670 C C . LEU A 1 83 ? 4.421 10.907 -20.823 1.00 70.50 83 LEU A C 1
ATOM 672 O O . LEU A 1 83 ? 4.682 11.307 -21.959 1.00 70.50 83 LEU A O 1
ATOM 676 N N . ALA A 1 84 ? 5.057 9.869 -20.274 1.00 64.62 84 ALA A N 1
ATOM 677 C CA . ALA A 1 84 ? 6.093 9.113 -20.978 1.00 64.62 84 ALA A CA 1
ATOM 678 C C . ALA A 1 84 ? 5.544 8.406 -22.234 1.00 64.62 84 AL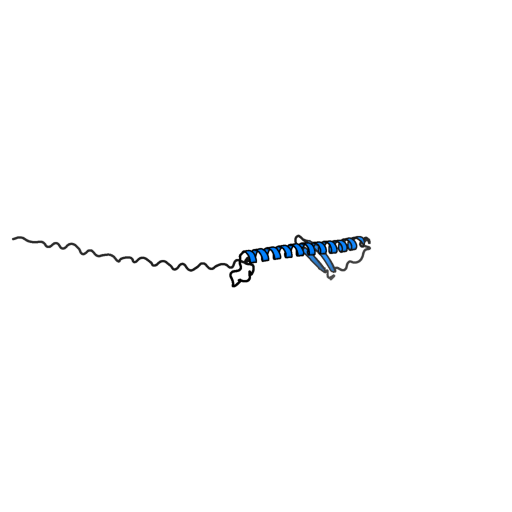A A C 1
ATOM 680 O O . ALA A 1 84 ? 6.221 8.344 -23.261 1.00 64.62 84 ALA A O 1
ATOM 681 N N . SER A 1 85 ? 4.293 7.933 -22.191 1.00 60.53 85 SER A N 1
ATOM 682 C CA . SER A 1 85 ? 3.634 7.298 -23.338 1.00 60.53 85 SER A CA 1
ATOM 683 C C . SER A 1 85 ? 3.319 8.274 -24.478 1.00 60.53 85 SER A C 1
ATOM 685 O O . SER A 1 85 ? 3.297 7.858 -25.636 1.00 60.53 85 SER A O 1
ATOM 687 N N . VAL A 1 86 ? 3.070 9.557 -24.191 1.00 59.47 86 VAL A N 1
ATOM 688 C CA . VAL A 1 86 ? 2.755 10.568 -25.221 1.00 59.47 86 VAL A CA 1
ATOM 689 C C . VAL A 1 86 ? 3.996 10.976 -26.029 1.00 59.47 86 VAL A C 1
ATOM 691 O O . VAL A 1 86 ? 3.863 11.316 -27.206 1.00 59.47 86 VAL A O 1
ATOM 694 N N . GLY A 1 87 ? 5.197 10.876 -25.449 1.00 51.62 87 GLY A N 1
ATOM 695 C CA . GLY A 1 87 ? 6.465 11.201 -26.117 1.00 51.62 87 GLY A CA 1
ATOM 696 C C . GLY A 1 87 ? 7.002 10.126 -27.075 1.00 51.62 87 GLY A C 1
ATOM 697 O O . GLY A 1 87 ? 7.863 10.421 -27.899 1.00 51.62 87 GLY A O 1
ATOM 698 N N . SER A 1 88 ? 6.492 8.891 -27.020 1.00 52.00 88 SER A N 1
ATOM 699 C CA . SER A 1 88 ? 6.999 7.760 -27.815 1.00 52.00 88 SER A CA 1
ATOM 700 C C . SER A 1 88 ? 6.166 7.508 -29.076 1.00 52.00 88 SER A C 1
ATOM 702 O O . SER A 1 88 ? 5.574 6.448 -29.274 1.00 52.00 88 SER A O 1
ATOM 704 N N . ARG A 1 89 ? 6.088 8.511 -29.956 1.00 48.09 89 ARG A N 1
ATOM 705 C CA . ARG A 1 89 ? 5.521 8.352 -31.307 1.00 48.09 89 ARG A CA 1
ATOM 706 C C . ARG A 1 89 ? 6.590 8.567 -32.375 1.00 48.09 89 ARG A C 1
ATOM 708 O O . ARG A 1 89 ? 6.350 9.230 -33.376 1.00 48.09 89 ARG A O 1
ATOM 715 N N . THR A 1 90 ? 7.767 7.986 -32.169 1.00 53.09 90 THR A N 1
ATOM 716 C CA . THR A 1 90 ? 8.807 7.905 -33.199 1.00 53.09 90 THR A CA 1
ATOM 717 C C . THR A 1 90 ? 8.815 6.483 -33.742 1.00 53.09 90 THR A C 1
ATOM 719 O O . THR A 1 90 ? 9.057 5.530 -33.004 1.00 53.09 90 THR A O 1
ATOM 722 N N . LYS A 1 91 ? 8.476 6.336 -35.030 1.00 54.81 91 LYS A N 1
ATOM 723 C CA . LYS A 1 91 ? 8.511 5.056 -35.753 1.00 54.81 91 LYS A CA 1
ATOM 724 C C . LYS A 1 91 ? 9.892 4.406 -35.578 1.00 54.81 91 LYS A C 1
ATOM 726 O O . LYS A 1 91 ? 10.881 5.132 -35.678 1.00 54.81 91 LYS A O 1
ATOM 731 N N . PRO A 1 92 ? 9.995 3.080 -35.375 1.00 49.25 92 PRO A N 1
ATOM 732 C CA . PRO A 1 92 ? 11.296 2.442 -35.302 1.00 49.25 92 PRO A CA 1
ATOM 733 C C . PRO A 1 92 ? 11.901 2.448 -36.709 1.00 49.25 92 PRO A C 1
ATOM 735 O O . PRO A 1 92 ? 11.527 1.651 -37.568 1.00 49.25 92 PRO A O 1
ATOM 738 N N . ALA A 1 93 ? 12.815 3.384 -36.964 1.00 55.34 93 ALA A N 1
ATOM 739 C CA . ALA A 1 93 ? 13.864 3.148 -37.943 1.00 55.34 93 ALA A CA 1
ATOM 740 C C . ALA A 1 93 ? 14.663 1.945 -37.432 1.00 55.34 93 ALA A C 1
ATOM 742 O O . ALA A 1 93 ? 14.919 1.868 -36.231 1.00 55.34 93 ALA A O 1
ATOM 743 N N . ALA A 1 94 ? 14.967 0.997 -38.319 1.00 57.72 94 ALA A N 1
ATOM 744 C CA . ALA A 1 94 ? 15.651 -0.254 -38.014 1.00 57.72 94 ALA A CA 1
ATOM 745 C C . ALA A 1 94 ? 16.957 0.006 -37.244 1.00 57.72 94 ALA A C 1
ATOM 747 O O . ALA A 1 94 ? 18.010 0.235 -37.829 1.00 57.72 94 ALA A O 1
ATOM 748 N N . ALA A 1 95 ? 16.865 0.015 -35.919 1.00 54.53 95 ALA A N 1
ATOM 749 C CA . ALA A 1 95 ? 17.992 0.093 -35.020 1.00 54.53 95 ALA A CA 1
ATOM 750 C C . ALA A 1 95 ? 18.218 -1.326 -34.521 1.00 54.53 95 ALA A C 1
ATOM 752 O O . ALA A 1 95 ? 17.308 -1.936 -33.960 1.00 54.53 95 ALA A O 1
ATOM 753 N N . SER A 1 96 ? 19.415 -1.847 -34.771 1.00 60.81 96 SER A N 1
ATOM 754 C CA . SER A 1 96 ? 19.951 -3.048 -34.138 1.00 60.81 96 SER A CA 1
ATOM 755 C C . SER A 1 96 ? 19.703 -2.962 -32.631 1.00 60.81 96 SER A C 1
ATOM 757 O O . SER A 1 96 ? 20.348 -2.186 -31.921 1.00 60.81 96 SER A O 1
ATOM 759 N N . ILE A 1 97 ? 18.691 -3.689 -32.163 1.00 59.97 97 ILE A N 1
ATOM 760 C CA . ILE A 1 97 ? 18.290 -3.701 -30.762 1.00 59.97 97 ILE A CA 1
ATOM 761 C C . ILE A 1 97 ? 19.364 -4.513 -30.047 1.00 59.97 97 ILE A C 1
ATOM 763 O O . ILE A 1 97 ? 19.450 -5.717 -30.261 1.00 59.97 97 ILE A O 1
ATOM 767 N N . SER A 1 98 ? 20.195 -3.866 -29.225 1.00 60.66 98 SER A N 1
ATOM 768 C CA . SER A 1 98 ? 21.065 -4.583 -28.289 1.00 60.66 98 SER A CA 1
ATOM 769 C C . SER A 1 98 ? 20.226 -5.639 -27.562 1.00 60.66 98 SER A C 1
ATOM 771 O O . SER A 1 98 ? 19.154 -5.318 -27.046 1.00 60.66 98 SER A O 1
ATOM 773 N N . HIS A 1 99 ? 20.690 -6.892 -27.521 1.00 63.62 99 HIS A N 1
ATOM 774 C CA . HIS A 1 99 ? 19.951 -8.020 -26.938 1.00 63.62 99 HIS A CA 1
ATOM 775 C C . HIS A 1 99 ? 19.691 -7.895 -25.420 1.00 63.62 99 HIS A C 1
ATOM 777 O O . HIS A 1 99 ? 19.135 -8.808 -24.807 1.00 63.62 99 HIS A O 1
ATOM 783 N N . HIS A 1 100 ? 20.061 -6.764 -24.817 1.00 71.00 100 HIS A N 1
ATOM 784 C CA . HIS A 1 100 ? 19.758 -6.384 -23.449 1.00 71.00 100 HIS A CA 1
ATOM 785 C C . HIS A 1 100 ? 18.496 -5.520 -23.380 1.00 71.00 100 HIS A C 1
ATOM 787 O O . HIS A 1 100 ? 18.549 -4.308 -23.588 1.00 71.00 100 HIS A O 1
ATOM 793 N N . CYS A 1 101 ? 17.349 -6.120 -23.054 1.00 77.69 101 CYS A N 1
ATOM 794 C CA . CYS A 1 101 ? 16.116 -5.364 -22.830 1.00 77.69 101 CYS A CA 1
ATOM 795 C C . CYS A 1 101 ? 15.388 -5.797 -21.554 1.00 77.69 101 CYS A C 1
ATOM 797 O O . CYS A 1 101 ? 15.425 -6.960 -21.149 1.00 77.69 101 CYS A O 1
ATOM 799 N N . PHE A 1 102 ? 14.717 -4.838 -20.914 1.00 80.06 102 PHE A N 1
ATOM 800 C CA . PHE A 1 102 ? 13.867 -5.081 -19.752 1.00 80.06 102 PHE A CA 1
ATOM 801 C C . PHE A 1 102 ? 12.402 -5.120 -20.180 1.00 80.06 102 PHE A C 1
ATOM 803 O O . PHE A 1 102 ? 11.935 -4.264 -20.929 1.00 80.06 102 PHE A O 1
ATOM 810 N N . ILE A 1 103 ? 11.667 -6.104 -19.675 1.00 84.75 103 ILE A N 1
ATOM 811 C CA . ILE A 1 103 ? 10.235 -6.275 -19.893 1.00 84.75 103 ILE A CA 1
ATOM 812 C C . ILE A 1 103 ? 9.552 -6.129 -18.548 1.00 84.75 103 ILE A C 1
ATOM 814 O O . ILE A 1 103 ? 9.830 -6.881 -17.618 1.00 84.75 103 ILE A O 1
ATOM 818 N N . ILE A 1 104 ? 8.649 -5.161 -18.461 1.00 85.56 104 ILE A N 1
ATOM 819 C CA . ILE A 1 104 ? 7.895 -4.862 -17.251 1.00 85.56 104 ILE A CA 1
ATOM 820 C C . ILE A 1 104 ? 6.466 -5.357 -17.468 1.00 85.56 104 ILE A C 1
ATOM 822 O O . ILE A 1 104 ? 5.789 -4.897 -18.389 1.00 85.56 104 ILE A O 1
ATOM 826 N N . ARG A 1 105 ? 6.007 -6.309 -16.649 1.00 85.44 105 ARG A N 1
ATOM 827 C CA . ARG A 1 105 ? 4.654 -6.878 -16.729 1.00 85.44 105 ARG A CA 1
ATOM 828 C C . ARG A 1 105 ? 3.853 -6.573 -15.460 1.00 85.44 105 ARG A C 1
ATOM 830 O O . ARG A 1 105 ? 4.349 -6.832 -14.363 1.00 85.44 105 ARG A O 1
ATOM 837 N N . PRO A 1 106 ? 2.615 -6.065 -15.572 1.00 85.31 106 PRO A N 1
ATOM 838 C CA . PRO A 1 106 ? 1.718 -5.972 -14.426 1.00 85.31 106 PRO A CA 1
ATOM 839 C C . PRO A 1 106 ? 1.230 -7.368 -14.000 1.00 85.31 106 PRO A C 1
ATOM 841 O O . PRO A 1 106 ? 0.921 -8.205 -14.848 1.00 85.31 106 PRO A O 1
ATOM 844 N N . CYS A 1 107 ? 1.127 -7.612 -12.691 1.00 82.62 107 CYS A N 1
ATOM 845 C CA . CYS A 1 107 ? 0.537 -8.824 -12.115 1.00 82.62 107 CYS A CA 1
ATOM 846 C C . CYS A 1 107 ? -0.466 -8.476 -10.999 1.00 82.62 107 CYS A C 1
ATOM 848 O O . CYS A 1 107 ? -0.653 -7.309 -10.661 1.00 82.62 107 CYS A O 1
ATOM 850 N N . LEU A 1 108 ? -1.138 -9.482 -10.430 1.00 81.12 108 LEU A N 1
ATOM 851 C CA . LEU A 1 108 ? -2.245 -9.283 -9.477 1.00 81.12 108 LEU A CA 1
ATOM 852 C C . LEU A 1 108 ? -1.878 -8.436 -8.245 1.00 81.12 108 LEU A C 1
ATOM 854 O O . LEU A 1 108 ? -2.729 -7.710 -7.742 1.00 81.12 108 LEU A O 1
ATOM 858 N N . ILE A 1 109 ? -0.638 -8.533 -7.753 1.00 86.50 109 ILE A N 1
ATOM 859 C CA . ILE A 1 109 ? -0.200 -7.888 -6.498 1.00 86.50 109 ILE A CA 1
ATOM 860 C C . ILE A 1 109 ? 0.975 -6.916 -6.735 1.00 86.50 109 ILE A C 1
ATOM 862 O O . ILE A 1 109 ? 1.392 -6.209 -5.822 1.00 86.50 109 ILE A O 1
ATOM 866 N N . GLY A 1 110 ? 1.519 -6.823 -7.953 1.00 84.31 110 GLY A N 1
ATOM 867 C CA . GLY A 1 110 ? 2.719 -6.022 -8.183 1.00 84.31 110 GLY A CA 1
ATOM 868 C C . GLY A 1 110 ? 3.168 -5.934 -9.635 1.00 84.31 110 GLY A C 1
ATOM 869 O O . GLY A 1 110 ? 2.360 -5.908 -10.564 1.00 84.31 110 GLY A O 1
ATOM 870 N N . ILE A 1 111 ? 4.485 -5.842 -9.810 1.00 87.69 111 ILE A N 1
ATOM 871 C CA . ILE A 1 111 ? 5.141 -5.674 -11.104 1.00 87.69 111 ILE A CA 1
ATOM 872 C C . ILE A 1 111 ? 6.252 -6.714 -11.213 1.00 87.69 111 ILE A C 1
ATOM 874 O O . ILE A 1 111 ? 7.069 -6.858 -10.306 1.00 87.69 111 ILE A O 1
ATOM 878 N N . GLU A 1 112 ? 6.288 -7.421 -12.333 1.00 90.88 112 GLU A N 1
ATOM 879 C CA . GLU A 1 112 ? 7.360 -8.341 -12.684 1.00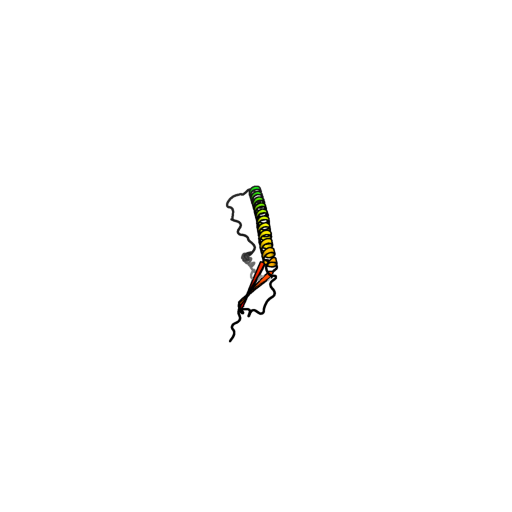 90.88 112 GLU A CA 1
ATOM 880 C C . GLU A 1 112 ? 8.321 -7.654 -13.658 1.00 90.88 112 GLU A C 1
ATOM 882 O O . GLU A 1 112 ? 7.894 -7.109 -14.678 1.00 90.88 112 GLU A O 1
ATOM 887 N N . ILE A 1 113 ? 9.617 -7.678 -13.344 1.00 90.31 113 ILE A N 1
ATOM 888 C CA . ILE A 1 113 ? 10.675 -7.104 -14.180 1.00 90.31 113 ILE A CA 1
ATOM 889 C C . ILE A 1 113 ? 11.528 -8.257 -14.698 1.00 90.31 113 ILE A C 1
ATOM 891 O O . ILE A 1 113 ? 12.171 -8.959 -13.921 1.00 90.31 113 ILE A O 1
ATOM 895 N N . MET A 1 114 ? 11.530 -8.452 -16.012 1.00 85.75 114 MET A N 1
ATOM 896 C CA . MET A 1 114 ? 12.233 -9.538 -16.681 1.00 85.75 114 MET A CA 1
ATOM 897 C C . MET A 1 114 ? 13.351 -8.963 -17.547 1.00 85.75 114 MET A C 1
ATOM 899 O O . MET A 1 114 ? 13.123 -8.044 -18.329 1.00 85.75 114 MET A O 1
ATOM 903 N N . PHE A 1 115 ? 14.558 -9.498 -17.412 1.00 86.00 115 PHE A N 1
ATOM 904 C CA . PHE A 1 115 ? 15.720 -9.085 -18.193 1.00 86.00 115 PHE A CA 1
ATOM 905 C C . PHE A 1 115 ? 15.980 -10.110 -19.296 1.00 86.00 115 PHE A C 1
ATOM 907 O O . PHE A 1 115 ? 16.071 -11.305 -19.020 1.00 86.00 115 PHE A O 1
ATOM 914 N N . ARG A 1 116 ? 16.088 -9.652 -20.544 1.00 82.25 116 ARG A N 1
ATOM 915 C CA . ARG A 1 116 ? 16.607 -10.455 -21.653 1.00 82.25 116 ARG A CA 1
ATOM 916 C C . ARG A 1 116 ? 18.030 -10.016 -21.937 1.00 82.25 116 ARG A C 1
ATOM 918 O O . ARG A 1 116 ? 18.294 -8.822 -21.965 1.00 82.25 116 ARG A O 1
ATOM 925 N N . CYS A 1 117 ? 18.904 -10.994 -22.121 1.00 75.69 117 CYS A N 1
ATOM 926 C CA . CYS A 1 117 ? 20.295 -10.854 -22.521 1.00 75.69 117 CYS A CA 1
ATOM 927 C C . CYS A 1 117 ? 20.544 -11.914 -23.595 1.00 75.69 117 CYS A C 1
ATOM 929 O O . CYS A 1 117 ? 20.191 -13.074 -23.387 1.00 75.69 117 CYS A O 1
ATOM 931 N N . GLY A 1 118 ? 21.103 -11.517 -24.732 1.00 66.31 118 GLY A N 1
ATOM 932 C CA . GLY A 1 118 ? 21.564 -12.414 -25.786 1.00 66.31 118 GLY A CA 1
ATOM 933 C C . GLY A 1 118 ? 23.045 -12.161 -26.013 1.00 66.31 118 GLY A C 1
ATOM 934 O O . GLY A 1 118 ? 23.455 -11.008 -26.127 1.00 66.31 118 GLY A O 1
ATOM 935 N N . VAL A 1 119 ? 23.828 -13.233 -26.015 1.00 62.69 119 VAL A N 1
ATOM 936 C CA . VAL A 1 119 ? 25.217 -13.239 -26.476 1.00 62.69 119 VAL A CA 1
ATOM 937 C C . VAL A 1 119 ? 25.200 -13.757 -27.909 1.00 62.69 119 VAL A C 1
ATOM 939 O O . VAL A 1 119 ? 24.535 -14.752 -28.188 1.00 62.69 119 VAL A O 1
ATOM 942 N N . GLU A 1 120 ? 25.838 -13.031 -28.818 1.00 65.19 120 GLU A N 1
ATOM 943 C CA . GLU A 1 120 ? 26.028 -13.469 -30.201 1.00 65.19 120 GLU A CA 1
ATOM 944 C C . GLU A 1 120 ? 27.374 -14.207 -30.241 1.00 65.19 120 GLU A C 1
ATOM 946 O O . GLU A 1 120 ? 28.376 -13.636 -29.801 1.00 65.19 120 GLU A O 1
ATOM 951 N N . ASP A 1 121 ? 27.353 -15.483 -30.645 1.00 52.59 121 ASP A N 1
ATOM 952 C CA . ASP A 1 121 ? 28.524 -16.376 -30.723 1.00 52.59 121 ASP A CA 1
ATOM 953 C C . ASP A 1 121 ? 29.461 -16.021 -31.893 1.00 52.59 121 ASP A C 1
ATOM 955 O O . ASP A 1 121 ? 28.952 -15.729 -33.003 1.00 52.59 121 ASP A O 1
#